Protein AF-A0A2D4SFM0-F1 (afdb_monomer_lite)

Structure (mmCIF, N/CA/C/O backbone):
data_AF-A0A2D4SFM0-F1
#
_entry.id   AF-A0A2D4SFM0-F1
#
loop_
_atom_site.group_PDB
_atom_site.id
_atom_site.type_symbol
_atom_site.label_atom_id
_atom_site.label_alt_id
_atom_site.label_comp_id
_atom_site.label_asym_id
_atom_site.label_entity_id
_atom_site.label_seq_id
_atom_site.pdbx_PDB_ins_code
_atom_site.Cartn_x
_atom_site.Cartn_y
_atom_site.Cartn_z
_atom_site.occupancy
_atom_site.B_iso_or_equiv
_atom_site.auth_seq_id
_atom_site.auth_comp_id
_atom_site.auth_asym_id
_atom_site.auth_atom_id
_atom_site.pdbx_PDB_model_num
ATOM 1 N N . MET A 1 1 ? -22.744 35.796 21.560 1.00 71.38 1 MET A N 1
ATOM 2 C CA . MET A 1 1 ? -22.979 36.166 20.146 1.00 71.38 1 MET A CA 1
ATOM 3 C C . MET A 1 1 ? -21.730 36.705 19.443 1.00 71.38 1 MET A C 1
ATOM 5 O O . MET A 1 1 ? -21.113 35.924 18.740 1.00 71.38 1 MET A O 1
ATOM 9 N N . ILE A 1 2 ? -21.277 37.959 19.621 1.00 85.44 2 ILE A N 1
ATOM 10 C CA . ILE A 1 2 ? -20.144 38.497 18.813 1.00 85.44 2 ILE A CA 1
ATOM 11 C C . ILE A 1 2 ? -18.812 37.757 19.069 1.00 85.44 2 ILE A C 1
ATOM 13 O O . ILE A 1 2 ? -18.098 37.426 18.126 1.00 85.44 2 ILE A O 1
ATOM 17 N N . ALA A 1 3 ? -18.497 37.440 20.329 1.00 84.12 3 ALA A N 1
ATOM 18 C CA . ALA A 1 3 ? -17.263 36.729 20.680 1.00 84.12 3 ALA A CA 1
ATOM 19 C C . ALA A 1 3 ? -17.219 35.286 20.138 1.00 84.12 3 ALA A C 1
ATOM 21 O O . ALA A 1 3 ? -16.170 34.817 19.709 1.00 84.12 3 ALA A O 1
ATOM 22 N N . GLU A 1 4 ? -18.361 34.597 20.098 1.00 87.06 4 GLU A N 1
ATOM 23 C CA . GLU A 1 4 ? -18.454 33.221 19.588 1.00 87.06 4 GLU A CA 1
ATOM 24 C C . GLU A 1 4 ? -18.223 33.172 18.078 1.00 87.06 4 GLU A C 1
ATOM 26 O O . GLU A 1 4 ? -17.501 32.302 17.595 1.00 87.06 4 GLU A O 1
ATOM 31 N N . VAL A 1 5 ? -18.755 34.152 17.339 1.00 92.00 5 VAL A N 1
ATOM 32 C CA . VAL A 1 5 ? -18.530 34.270 15.892 1.00 92.00 5 VAL A CA 1
ATOM 33 C C . VAL A 1 5 ? -17.049 34.525 15.594 1.00 92.00 5 VAL A C 1
ATOM 35 O O . VAL A 1 5 ? -16.490 33.892 14.701 1.00 92.00 5 VAL A O 1
ATOM 38 N N . ALA A 1 6 ? -16.382 35.385 16.370 1.00 91.38 6 ALA A N 1
ATOM 39 C CA . ALA A 1 6 ? -14.958 35.672 16.186 1.00 91.38 6 ALA A CA 1
ATOM 40 C C . ALA A 1 6 ? -14.070 34.437 16.424 1.00 91.38 6 ALA A C 1
ATOM 42 O O . ALA A 1 6 ? -13.171 34.158 15.629 1.00 91.38 6 ALA A O 1
ATOM 43 N N . VAL A 1 7 ? -14.348 33.659 17.476 1.00 93.00 7 VAL A N 1
ATOM 44 C CA . VAL A 1 7 ? -13.621 32.409 17.755 1.00 93.00 7 VAL A CA 1
ATOM 45 C C . VAL A 1 7 ? -13.846 31.393 16.636 1.00 93.00 7 VAL A C 1
ATOM 47 O O . VAL A 1 7 ? -12.890 30.771 16.175 1.00 93.00 7 VAL A O 1
ATOM 50 N N . PHE A 1 8 ? -15.078 31.265 16.139 1.00 93.06 8 PHE A N 1
ATOM 51 C CA . PHE A 1 8 ? -15.390 30.333 15.057 1.00 93.06 8 PHE A CA 1
ATOM 52 C C . PHE A 1 8 ? -14.654 30.691 13.758 1.00 93.06 8 PHE A C 1
ATOM 54 O O . PHE A 1 8 ? -14.052 29.822 13.128 1.00 93.06 8 PHE A O 1
ATOM 61 N N . VAL A 1 9 ? -14.617 31.977 13.394 1.00 93.50 9 VAL A N 1
ATOM 62 C CA . VAL A 1 9 ? -13.882 32.460 12.212 1.00 93.50 9 VAL A CA 1
ATOM 63 C C . VAL A 1 9 ? -12.379 32.195 12.344 1.00 93.50 9 VAL A C 1
ATOM 65 O O . VAL A 1 9 ? -11.755 31.739 11.386 1.00 93.50 9 VAL A O 1
ATOM 68 N N . MET A 1 10 ? -11.800 32.403 13.530 1.00 92.88 10 MET A N 1
ATOM 69 C CA . MET A 1 10 ? -10.381 32.125 13.782 1.00 92.88 10 MET A CA 1
ATOM 70 C C . MET A 1 10 ? -10.058 30.628 13.696 1.00 92.88 10 MET A C 1
ATOM 72 O O . MET A 1 10 ? -9.056 30.255 13.087 1.00 92.88 10 MET A O 1
ATOM 76 N N . LEU A 1 11 ? -10.914 29.760 14.245 1.00 93.94 11 LEU A N 1
ATOM 77 C CA . LEU A 1 11 ? -10.733 28.306 14.172 1.00 93.94 11 LEU A CA 1
ATOM 78 C C . LEU A 1 11 ? -10.850 27.787 12.735 1.00 93.94 11 LEU A C 1
ATOM 80 O O . LEU A 1 11 ? -10.008 27.000 12.299 1.00 93.94 11 LEU A O 1
ATOM 84 N N . VAL A 1 12 ? -11.843 28.263 11.979 1.00 93.94 12 VAL A N 1
ATOM 85 C CA . VAL A 1 12 ? -12.009 27.911 10.561 1.00 93.94 12 VAL A CA 1
ATOM 86 C C . VAL A 1 12 ? -10.818 28.413 9.742 1.00 93.94 12 VAL A C 1
ATOM 88 O O . VAL A 1 12 ? -10.238 27.647 8.973 1.00 93.94 12 VAL A O 1
ATOM 91 N N . GLY A 1 13 ? -10.388 29.660 9.950 1.00 93.00 13 GLY A N 1
ATOM 92 C CA . GLY A 1 13 ? -9.211 30.225 9.286 1.00 93.00 13 GLY A CA 1
ATOM 93 C C . GLY A 1 13 ? -7.932 29.438 9.585 1.00 93.00 13 GLY A C 1
ATOM 94 O O . GLY A 1 13 ? -7.172 29.117 8.668 1.00 93.00 13 GLY A O 1
ATOM 95 N N . MET A 1 14 ? -7.722 29.046 10.845 1.00 91.94 14 MET A N 1
ATOM 96 C CA . MET A 1 14 ? -6.568 28.242 11.250 1.00 91.94 14 MET A CA 1
ATOM 97 C C . MET A 1 14 ? -6.612 26.832 10.646 1.00 91.94 14 MET A C 1
ATOM 99 O O . MET A 1 14 ? -5.594 26.348 10.150 1.00 91.94 14 MET A O 1
ATOM 103 N N . ALA A 1 15 ? -7.782 26.189 10.609 1.00 87.44 15 ALA A N 1
ATOM 104 C CA . ALA A 1 15 ? -7.955 24.884 9.972 1.00 87.44 15 ALA A CA 1
ATOM 105 C C . ALA A 1 15 ? -7.660 24.935 8.461 1.00 87.44 15 ALA A C 1
ATOM 107 O O . ALA A 1 15 ? -6.952 24.067 7.939 1.00 87.44 15 ALA A O 1
ATOM 108 N N . LEU A 1 16 ? -8.136 25.974 7.766 1.00 89.56 16 LEU A N 1
ATOM 109 C CA . LEU A 1 16 ? -7.855 26.191 6.343 1.00 89.56 16 LEU A CA 1
ATOM 110 C C . LEU A 1 16 ? -6.362 26.440 6.091 1.00 89.56 16 LEU A C 1
ATOM 112 O O . LEU A 1 16 ? -5.782 25.826 5.193 1.00 89.56 16 LEU A O 1
ATOM 116 N N . TYR A 1 17 ? -5.714 27.264 6.920 1.00 88.06 17 TYR A N 1
ATOM 117 C CA . TYR A 1 17 ? -4.277 27.533 6.826 1.00 88.06 17 TYR A CA 1
ATOM 118 C C . TYR A 1 17 ? -3.438 26.260 7.013 1.00 88.06 17 TYR A C 1
ATOM 120 O O . TYR A 1 17 ? -2.541 25.971 6.215 1.00 88.06 17 TYR A O 1
ATOM 128 N N . LEU A 1 18 ? -3.762 25.449 8.025 1.00 82.38 18 LEU A N 1
ATOM 129 C CA . LEU A 1 18 ? -3.072 24.184 8.284 1.00 82.38 18 LEU A CA 1
ATOM 130 C C . LEU A 1 18 ? -3.274 23.171 7.146 1.00 82.38 18 LEU A C 1
ATOM 132 O O . LEU A 1 18 ? -2.316 22.495 6.754 1.00 82.38 18 LEU A O 1
ATOM 136 N N . ARG A 1 19 ? -4.482 23.089 6.571 1.00 75.31 19 ARG A N 1
ATOM 137 C CA . ARG A 1 19 ? -4.781 22.222 5.416 1.00 75.31 19 ARG A CA 1
ATOM 138 C C . ARG A 1 19 ? -3.976 22.634 4.179 1.00 75.31 19 ARG A C 1
ATOM 140 O O . ARG A 1 19 ? -3.396 21.778 3.505 1.00 75.31 19 ARG A O 1
ATOM 147 N N . MET A 1 20 ? -3.880 23.934 3.909 1.00 77.12 20 MET A N 1
ATOM 148 C CA . MET A 1 20 ? -3.132 24.460 2.764 1.00 77.12 20 MET A CA 1
ATOM 149 C C . MET A 1 20 ? -1.617 24.258 2.927 1.00 77.12 20 MET A C 1
ATOM 151 O O . MET A 1 20 ? -0.937 23.835 1.997 1.00 77.12 20 MET A O 1
ATOM 155 N N . ASN A 1 21 ? -1.080 24.444 4.133 1.00 74.94 21 ASN A N 1
ATOM 156 C CA . ASN A 1 21 ? 0.351 24.255 4.384 1.00 74.94 21 ASN A CA 1
ATOM 157 C C . ASN A 1 21 ? 0.770 22.769 4.329 1.00 74.94 21 ASN A C 1
ATOM 159 O O . ASN A 1 21 ? 1.849 22.438 3.836 1.00 74.94 21 ASN A O 1
ATOM 163 N N . ARG A 1 22 ? -0.099 21.843 4.768 1.00 68.44 22 ARG A N 1
ATOM 164 C CA . ARG A 1 22 ? 0.131 20.394 4.607 1.00 68.44 22 ARG A CA 1
ATOM 165 C C . ARG A 1 22 ? 0.210 19.985 3.137 1.00 68.44 22 ARG A C 1
ATOM 167 O O . ARG A 1 22 ? 1.151 19.294 2.760 1.00 68.44 22 ARG A O 1
ATOM 174 N N . THR A 1 23 ? -0.734 20.431 2.310 1.00 65.25 23 THR A N 1
ATOM 175 C CA . THR A 1 23 ? -0.761 20.076 0.878 1.00 65.25 23 THR A CA 1
ATOM 176 C C . THR A 1 23 ? 0.440 20.641 0.117 1.00 65.25 23 THR A C 1
ATOM 178 O O . THR A 1 23 ? 1.044 19.927 -0.684 1.00 65.25 23 THR A O 1
ATOM 181 N N . LEU A 1 24 ? 0.858 21.875 0.424 1.00 66.44 24 LEU A N 1
ATOM 182 C CA . LEU A 1 24 ? 2.057 22.483 -0.162 1.00 66.44 24 LEU A CA 1
ATOM 183 C C . LEU A 1 24 ? 3.341 21.732 0.217 1.00 66.44 24 LEU A C 1
ATOM 185 O O . LEU A 1 24 ? 4.173 21.486 -0.653 1.00 66.44 24 LEU A O 1
ATOM 189 N N . LYS A 1 25 ? 3.496 21.312 1.480 1.00 65.00 25 LYS A N 1
ATOM 190 C CA . LYS A 1 25 ? 4.667 20.528 1.917 1.00 65.00 25 LYS A CA 1
ATOM 191 C C . LYS A 1 25 ? 4.721 19.138 1.286 1.00 65.00 25 LYS A C 1
ATOM 193 O O . LYS A 1 25 ? 5.800 18.708 0.891 1.00 65.00 25 LYS A O 1
ATOM 198 N N . ILE A 1 26 ? 3.580 18.457 1.165 1.00 62.09 26 ILE A N 1
ATOM 199 C CA . ILE A 1 26 ? 3.490 17.138 0.516 1.00 62.09 26 ILE A CA 1
ATOM 200 C C . ILE A 1 26 ? 3.961 17.241 -0.944 1.00 62.09 26 ILE A C 1
ATOM 202 O O . ILE A 1 26 ? 4.839 16.485 -1.359 1.00 62.09 26 ILE A O 1
ATOM 206 N N . ARG A 1 27 ? 3.485 18.257 -1.679 1.00 60.62 27 ARG A N 1
ATOM 207 C CA . ARG A 1 27 ? 3.904 18.507 -3.068 1.00 60.62 27 ARG A CA 1
ATOM 208 C C . ARG A 1 27 ? 5.362 18.949 -3.198 1.00 60.62 27 ARG A C 1
ATOM 210 O O . ARG A 1 27 ? 6.052 18.469 -4.091 1.00 60.62 27 ARG A O 1
ATOM 217 N N . ALA A 1 28 ? 5.853 19.819 -2.312 1.00 66.94 28 ALA A N 1
ATOM 218 C CA . ALA A 1 28 ? 7.239 20.302 -2.345 1.00 66.94 28 ALA A CA 1
ATOM 219 C C . ALA A 1 28 ? 8.270 19.183 -2.116 1.00 66.94 28 ALA A C 1
ATOM 221 O O . ALA A 1 28 ? 9.377 19.243 -2.641 1.00 66.94 28 ALA A O 1
ATOM 222 N N . LEU A 1 29 ? 7.896 18.149 -1.360 1.00 68.19 29 LEU A N 1
ATOM 223 C CA . LEU A 1 29 ? 8.718 16.960 -1.131 1.00 68.19 29 LEU A CA 1
ATOM 224 C C . LEU A 1 29 ? 8.573 15.900 -2.241 1.00 68.19 29 LEU A C 1
ATOM 226 O O . LEU A 1 29 ? 9.193 14.842 -2.156 1.00 68.19 29 LEU A O 1
ATOM 230 N N . GLY A 1 30 ? 7.755 16.157 -3.268 1.00 66.88 30 GLY A N 1
ATOM 231 C CA . GLY A 1 30 ? 7.502 15.212 -4.358 1.00 66.88 30 GLY A CA 1
ATOM 232 C C . GLY A 1 30 ? 6.663 13.997 -3.951 1.00 66.88 30 GLY A C 1
ATOM 233 O O . GLY A 1 30 ? 6.615 13.015 -4.694 1.00 66.88 30 GLY A O 1
ATOM 234 N N . PHE A 1 31 ? 6.000 14.037 -2.790 1.00 55.97 31 PHE A N 1
ATOM 235 C CA . PHE A 1 31 ? 5.042 13.003 -2.415 1.00 55.97 31 PHE A CA 1
ATOM 236 C C . PHE A 1 31 ? 3.738 13.239 -3.179 1.00 55.97 31 PHE A C 1
ATOM 238 O O . PHE A 1 31 ? 3.124 14.299 -3.074 1.00 55.97 31 PHE A O 1
ATOM 245 N N . LYS A 1 32 ? 3.321 12.235 -3.952 1.00 69.88 32 LYS A N 1
ATOM 246 C CA . LYS A 1 32 ? 1.984 12.191 -4.553 1.00 69.88 32 LYS A CA 1
ATOM 247 C C . LYS A 1 32 ? 0.940 12.056 -3.446 1.00 69.88 32 LYS A C 1
ATOM 249 O O . LYS A 1 32 ? 1.201 11.363 -2.456 1.00 69.88 32 LYS A O 1
ATOM 254 N N . SER A 1 33 ? -0.216 12.698 -3.603 1.00 74.25 33 SER A N 1
ATOM 255 C CA . SER A 1 33 ? -1.344 12.474 -2.690 1.00 74.25 33 SER A CA 1
ATOM 256 C C . SER A 1 33 ? -1.820 11.016 -2.771 1.00 74.25 33 SER A C 1
ATOM 258 O O . SER A 1 33 ? -1.571 10.328 -3.763 1.00 74.25 33 SER A O 1
ATOM 260 N N . ASP A 1 34 ? -2.504 10.524 -1.736 1.00 67.19 34 ASP A N 1
ATOM 261 C CA . ASP A 1 34 ? -3.053 9.161 -1.752 1.00 67.19 34 ASP A CA 1
ATOM 262 C C . ASP A 1 34 ? -4.060 8.971 -2.901 1.00 67.19 34 ASP A C 1
ATOM 264 O O . ASP A 1 34 ? -4.070 7.921 -3.539 1.00 67.19 34 ASP A O 1
ATOM 268 N N . GLU A 1 35 ? -4.821 10.018 -3.241 1.00 73.56 35 GLU A N 1
ATOM 269 C CA . GLU A 1 35 ? -5.708 10.053 -4.414 1.00 73.56 35 GLU A CA 1
ATOM 270 C C . GLU A 1 35 ? -4.931 9.958 -5.734 1.00 73.56 35 GLU A C 1
ATOM 272 O O . GLU A 1 35 ? -5.288 9.163 -6.599 1.00 73.56 35 GLU A O 1
ATOM 277 N N . GLU A 1 36 ? -3.837 10.712 -5.889 1.00 73.25 36 GLU A N 1
ATOM 278 C CA . GLU A 1 36 ? -2.982 10.659 -7.085 1.00 73.25 36 GLU A CA 1
ATOM 279 C C . GLU A 1 36 ? -2.314 9.279 -7.231 1.00 73.25 36 GLU A C 1
ATOM 281 O O . GLU A 1 36 ? -2.177 8.765 -8.342 1.00 73.25 36 GLU A O 1
ATOM 286 N N . ARG A 1 37 ? -1.921 8.646 -6.115 1.00 68.19 37 ARG A N 1
ATOM 287 C CA . ARG A 1 37 ? -1.398 7.268 -6.111 1.00 68.19 37 ARG A CA 1
ATOM 288 C C . ARG A 1 37 ? -2.473 6.253 -6.486 1.00 68.19 37 ARG A C 1
ATOM 290 O O . ARG A 1 37 ? -2.164 5.319 -7.221 1.00 68.19 37 ARG A O 1
ATOM 297 N N . ALA A 1 38 ? -3.697 6.420 -5.987 1.00 70.69 38 ALA A N 1
ATOM 298 C CA . ALA A 1 38 ? -4.828 5.562 -6.327 1.00 70.69 38 ALA A CA 1
ATOM 299 C C . ALA A 1 38 ? -5.204 5.689 -7.810 1.00 70.69 38 ALA A C 1
ATOM 301 O O . ALA A 1 38 ? -5.414 4.673 -8.463 1.00 70.69 38 ALA A O 1
ATOM 302 N N . GLN A 1 39 ? -5.200 6.906 -8.362 1.00 77.25 39 GLN A N 1
ATOM 303 C CA . GLN A 1 39 ? -5.430 7.147 -9.790 1.00 77.25 39 GLN A CA 1
ATOM 304 C C . GLN A 1 39 ? -4.325 6.550 -10.665 1.00 77.25 39 GLN A C 1
ATOM 306 O O . GLN A 1 39 ? -4.629 5.89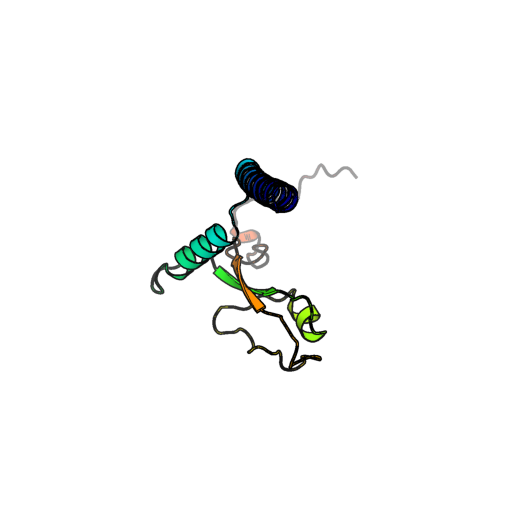9 -11.654 1.00 77.25 39 GLN A O 1
ATOM 311 N N . GLU A 1 40 ? -3.049 6.701 -10.293 1.00 71.69 40 GLU A N 1
ATOM 312 C CA . GLU A 1 40 ? -1.943 6.060 -11.024 1.00 71.69 40 GLU A CA 1
ATOM 313 C C . GLU A 1 40 ? -2.041 4.527 -10.968 1.00 71.69 40 GLU A C 1
ATOM 315 O O . GLU A 1 40 ? -1.748 3.843 -11.947 1.00 71.69 40 GLU A O 1
ATOM 320 N N . LEU A 1 41 ? -2.450 3.972 -9.824 1.00 65.31 41 LEU A N 1
ATOM 321 C CA . LEU A 1 41 ? -2.729 2.544 -9.686 1.00 65.31 41 LEU A CA 1
ATOM 322 C C . LEU A 1 41 ? -3.869 2.110 -10.608 1.00 65.31 41 LEU A C 1
ATOM 324 O O . LEU A 1 41 ? -3.720 1.102 -11.296 1.00 65.31 41 LEU A O 1
ATOM 328 N N . ASP A 1 42 ? -4.968 2.861 -10.641 1.00 68.69 42 ASP A N 1
ATOM 329 C CA . ASP A 1 42 ? -6.129 2.564 -11.480 1.00 68.69 42 ASP A CA 1
ATOM 330 C C . ASP A 1 42 ? -5.780 2.663 -12.971 1.00 68.69 42 ASP A C 1
ATOM 332 O O . ASP A 1 42 ? -6.080 1.755 -13.737 1.00 68.69 42 ASP A O 1
ATOM 336 N N . GLU A 1 43 ? -5.007 3.674 -13.372 1.00 65.94 43 GLU A N 1
ATOM 337 C CA . GLU A 1 43 ? -4.509 3.836 -14.741 1.00 65.94 43 GLU A CA 1
ATOM 338 C C . GLU A 1 43 ? -3.584 2.679 -15.166 1.00 65.94 43 GLU A C 1
ATOM 340 O O . GLU A 1 43 ? -3.679 2.171 -16.287 1.00 65.94 43 GLU A O 1
ATOM 345 N N . VAL A 1 44 ? -2.710 2.204 -14.269 1.00 62.16 44 VAL A N 1
ATOM 346 C CA . VAL A 1 44 ? -1.852 1.034 -14.534 1.00 62.16 44 VAL A CA 1
ATOM 347 C C . VAL A 1 44 ? -2.663 -0.261 -14.609 1.00 62.16 44 VAL A C 1
ATOM 349 O O . VAL A 1 44 ? -2.335 -1.131 -15.416 1.00 62.16 44 VAL A O 1
ATOM 352 N N . VAL A 1 45 ? -3.717 -0.388 -13.802 1.00 58.59 45 VAL A N 1
ATOM 353 C CA . VAL A 1 45 ? -4.632 -1.541 -13.804 1.00 58.59 45 VAL A CA 1
ATOM 354 C C . VAL A 1 45 ? -5.515 -1.548 -15.054 1.00 58.59 45 VAL A C 1
ATOM 356 O O . VAL A 1 45 ? -5.732 -2.603 -15.647 1.00 58.59 45 VAL A O 1
ATOM 359 N N . GLN A 1 46 ? -6.011 -0.386 -15.475 1.00 62.00 46 GLN A N 1
ATOM 360 C CA . GLN A 1 46 ? -6.885 -0.228 -16.636 1.00 62.00 46 GLN A CA 1
ATOM 361 C C . GLN A 1 46 ? -6.128 -0.414 -17.962 1.00 62.00 46 GLN A C 1
ATOM 363 O O . GLN A 1 46 ? -6.746 -0.569 -19.023 1.00 62.00 46 GLN A O 1
ATOM 368 N N . TRP A 1 47 ? -4.790 -0.456 -17.924 1.00 49.22 47 TRP A N 1
ATOM 369 C CA . TRP A 1 47 ? -3.956 -0.793 -19.071 1.00 49.22 47 TRP A CA 1
ATOM 370 C C . TRP A 1 47 ? -4.200 -2.250 -19.507 1.00 49.22 47 TRP A C 1
ATOM 372 O O . TRP A 1 47 ? -3.637 -3.200 -18.971 1.00 49.22 47 TRP A O 1
ATOM 382 N N . ARG A 1 48 ? -5.116 -2.373 -20.476 1.00 43.12 48 ARG A N 1
ATOM 383 C CA . ARG A 1 48 ? -5.651 -3.559 -21.162 1.00 43.12 48 ARG A CA 1
ATOM 384 C C . ARG A 1 48 ? -4.926 -4.887 -20.905 1.00 43.12 48 ARG A C 1
ATOM 386 O O . ARG A 1 48 ? -3.774 -5.086 -21.287 1.00 43.12 48 ARG A O 1
ATOM 393 N N . SER A 1 49 ? -5.738 -5.846 -20.469 1.00 51.31 49 SER A N 1
ATOM 394 C CA . SER A 1 49 ? -5.584 -7.307 -20.390 1.00 51.31 49 SER A CA 1
ATOM 395 C C . SER A 1 49 ? -5.147 -8.039 -21.682 1.00 51.31 49 SER A C 1
ATOM 397 O O . SER A 1 49 ? -5.368 -9.237 -21.816 1.00 51.31 49 SER A O 1
ATOM 399 N N . GLY A 1 50 ? -4.515 -7.355 -22.641 1.00 48.97 50 GLY A N 1
ATOM 400 C CA . GLY A 1 50 ? -4.028 -7.932 -23.901 1.00 48.97 50 GLY A CA 1
ATOM 401 C C . GLY A 1 50 ? -2.578 -7.593 -24.255 1.00 48.97 50 GLY A C 1
ATOM 402 O O . GLY A 1 50 ? -2.075 -8.069 -25.268 1.00 48.97 50 GLY A O 1
ATOM 403 N N . SER A 1 51 ? -1.881 -6.791 -23.451 1.00 51.78 51 SER A N 1
ATOM 404 C CA . SER A 1 51 ? -0.493 -6.404 -23.715 1.00 51.78 51 SER A CA 1
ATOM 405 C C . SER A 1 51 ? 0.331 -6.536 -22.446 1.00 51.78 51 SER A C 1
ATOM 407 O O . SER A 1 51 ? -0.041 -5.987 -21.416 1.00 51.78 51 SER A O 1
ATOM 409 N N . ALA A 1 52 ? 1.446 -7.267 -22.529 1.00 51.62 52 ALA A N 1
ATOM 410 C CA . ALA A 1 52 ? 2.372 -7.556 -21.436 1.00 51.62 52 ALA A CA 1
ATOM 411 C C . ALA A 1 52 ? 2.806 -6.284 -20.678 1.00 51.62 52 ALA A C 1
ATOM 413 O O . ALA A 1 52 ? 3.823 -5.660 -20.998 1.00 51.62 52 ALA A O 1
ATOM 414 N N . CYS A 1 53 ? 2.037 -5.893 -19.662 1.00 45.22 53 CYS A N 1
ATOM 415 C CA . CYS A 1 53 ? 2.252 -4.650 -18.936 1.00 45.22 53 CYS A CA 1
ATOM 416 C C . CYS A 1 53 ? 3.539 -4.740 -18.085 1.00 45.22 53 CYS A C 1
ATOM 418 O O . CYS A 1 53 ? 3.787 -5.777 -17.459 1.00 45.22 53 CYS A O 1
ATOM 420 N N . PRO A 1 54 ? 4.409 -3.705 -18.050 1.00 53.50 54 PRO A N 1
ATOM 421 C CA . PRO A 1 54 ? 5.687 -3.730 -17.336 1.00 53.50 54 PRO A CA 1
ATOM 422 C C . PRO A 1 54 ? 5.681 -3.871 -15.829 1.00 53.50 54 PRO A C 1
ATOM 424 O O . PRO A 1 54 ? 6.737 -4.072 -15.233 1.00 53.50 54 PRO A O 1
ATOM 427 N N . ARG A 1 55 ? 4.511 -3.759 -15.215 1.00 54.72 55 ARG A N 1
ATOM 428 C CA . ARG A 1 55 ? 4.346 -3.648 -13.775 1.00 54.72 55 ARG A CA 1
ATOM 429 C C . ARG A 1 55 ? 3.398 -4.749 -13.328 1.00 54.72 55 ARG A C 1
ATOM 431 O O . ARG A 1 55 ? 2.267 -4.803 -13.795 1.00 54.72 55 ARG A O 1
ATOM 438 N N . HIS A 1 56 ? 3.881 -5.627 -12.455 1.00 61.47 56 HIS A N 1
ATOM 439 C CA . HIS A 1 56 ? 3.040 -6.631 -11.817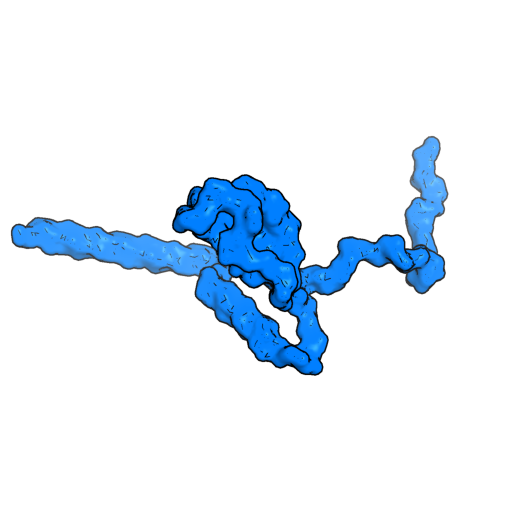 1.00 61.47 56 HIS A CA 1
ATOM 440 C C . HIS A 1 56 ? 2.318 -5.908 -10.678 1.00 61.47 56 HIS A C 1
ATOM 442 O O . HIS A 1 56 ? 2.953 -5.472 -9.713 1.00 61.47 56 HIS A O 1
ATOM 448 N N . ALA A 1 57 ? 1.016 -5.674 -10.838 1.00 65.69 57 ALA A N 1
ATOM 449 C CA . ALA A 1 57 ? 0.190 -5.239 -9.723 1.00 65.69 57 ALA A CA 1
ATOM 450 C C . ALA A 1 57 ? 0.085 -6.425 -8.762 1.00 65.69 57 ALA A C 1
ATOM 452 O O . ALA A 1 57 ? -0.332 -7.502 -9.168 1.00 65.69 57 ALA A O 1
ATOM 453 N N . ILE A 1 58 ? 0.506 -6.230 -7.520 1.00 73.81 58 ILE A N 1
ATOM 454 C CA . ILE A 1 58 ? 0.405 -7.213 -6.440 1.00 73.81 58 ILE A CA 1
ATOM 455 C C . ILE A 1 58 ? -0.491 -6.635 -5.351 1.00 73.81 58 ILE A C 1
ATOM 457 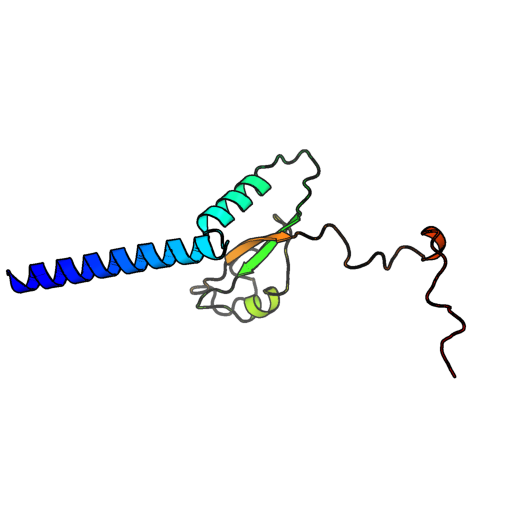O O . ILE A 1 58 ? -0.533 -5.422 -5.151 1.00 73.81 58 ILE A O 1
ATOM 461 N N . LEU A 1 59 ? -1.201 -7.483 -4.627 1.00 76.25 59 LEU A N 1
ATOM 462 C CA . LEU A 1 59 ? -1.962 -7.098 -3.450 1.00 76.25 59 LEU A CA 1
ATOM 463 C C . LEU A 1 59 ? -1.100 -7.327 -2.212 1.00 76.25 59 LEU A C 1
ATOM 465 O O . LEU A 1 59 ? -0.592 -8.426 -1.981 1.00 76.25 59 LEU A O 1
ATOM 469 N N . ALA A 1 60 ? -0.920 -6.271 -1.428 1.00 77.56 60 ALA A N 1
ATOM 470 C CA . ALA A 1 60 ? -0.323 -6.335 -0.105 1.00 77.56 60 ALA A CA 1
ATOM 471 C C . ALA A 1 60 ? -1.428 -6.135 0.930 1.00 77.56 60 ALA A C 1
ATOM 473 O O . ALA A 1 60 ? -2.278 -5.256 0.778 1.00 77.56 60 ALA A O 1
ATOM 474 N N . LEU A 1 61 ? -1.426 -6.950 1.981 1.00 81.50 61 LEU A N 1
ATOM 475 C CA . LEU A 1 61 ? -2.347 -6.747 3.088 1.00 81.50 61 LEU A CA 1
ATOM 476 C C . LEU A 1 61 ? -1.887 -5.532 3.899 1.00 81.50 61 LEU A C 1
ATOM 478 O O . LEU A 1 61 ? -0.730 -5.465 4.307 1.00 81.50 61 LEU A O 1
ATOM 482 N N . MET A 1 6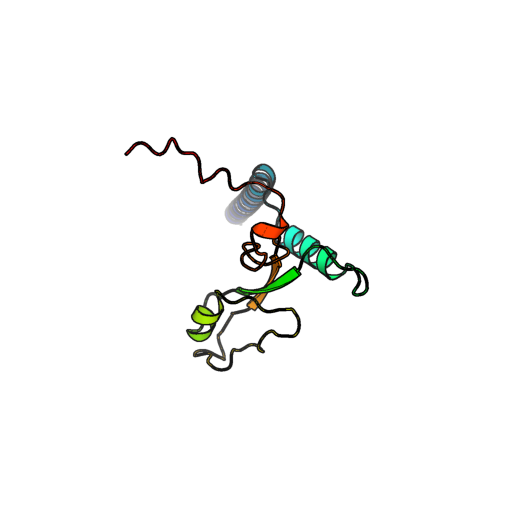2 ? -2.791 -4.594 4.146 1.00 81.12 62 MET A N 1
ATOM 483 C CA . MET A 1 62 ? -2.571 -3.442 5.008 1.00 81.12 62 MET A CA 1
ATOM 484 C C . MET A 1 62 ? -3.323 -3.669 6.323 1.00 81.12 62 MET A C 1
ATOM 486 O O . MET A 1 62 ? -4.529 -3.933 6.304 1.00 81.12 62 MET A O 1
ATOM 490 N N . PRO A 1 63 ? -2.633 -3.619 7.475 1.00 77.38 63 PRO A N 1
ATOM 491 C CA . PRO A 1 63 ? -3.276 -3.806 8.761 1.00 77.38 63 PRO A CA 1
ATOM 492 C C . PRO A 1 63 ? -4.010 -2.514 9.131 1.00 77.38 63 PRO A C 1
ATOM 494 O O . PRO A 1 63 ? -3.406 -1.441 9.139 1.00 77.38 63 PRO A O 1
ATOM 497 N N . GLY A 1 64 ? -5.300 -2.615 9.440 1.00 74.69 64 GLY A N 1
ATOM 498 C CA . GLY A 1 64 ? -6.049 -1.508 10.033 1.00 74.69 64 GLY A CA 1
ATOM 499 C C . GLY A 1 64 ? -5.723 -1.322 11.518 1.00 74.69 64 GLY A C 1
ATOM 500 O O . GLY A 1 64 ? -4.880 -2.027 12.078 1.00 74.69 64 GLY A O 1
ATOM 501 N N . GLU A 1 65 ? -6.414 -0.392 12.182 1.00 74.50 65 GLU A N 1
ATOM 502 C CA . GLU A 1 65 ? -6.237 -0.131 13.624 1.00 74.50 65 GLU A CA 1
ATOM 503 C C . GLU A 1 65 ? -6.476 -1.385 14.480 1.00 74.50 65 GLU A C 1
ATOM 505 O O . GLU A 1 65 ? -5.812 -1.589 15.497 1.00 74.50 65 GLU A O 1
ATOM 510 N N . GLN A 1 66 ? -7.382 -2.257 14.029 1.00 72.19 66 GLN A N 1
ATOM 511 C CA . GLN A 1 66 ? -7.648 -3.558 14.626 1.00 72.19 66 GLN A CA 1
ATOM 512 C C . GLN A 1 66 ? -7.231 -4.656 13.648 1.00 72.19 66 GLN A C 1
ATOM 514 O O . GLN A 1 66 ? -7.991 -5.078 12.773 1.00 72.19 66 GLN A O 1
ATOM 519 N N . PHE A 1 67 ? -5.986 -5.110 13.780 1.00 71.88 67 PHE A N 1
ATOM 520 C CA . PHE A 1 67 ? -5.424 -6.155 12.933 1.00 71.88 67 PHE A CA 1
ATOM 521 C C . PHE A 1 67 ? -5.329 -7.485 13.679 1.00 71.88 67 PHE A C 1
ATOM 523 O O . PHE A 1 67 ? -4.957 -7.562 14.850 1.00 71.88 67 PHE A O 1
ATOM 530 N N . CYS A 1 68 ? -5.658 -8.571 12.983 1.00 78.88 68 CYS A N 1
ATOM 531 C CA . CYS A 1 68 ? -5.589 -9.907 13.557 1.00 78.88 68 CYS A CA 1
ATOM 532 C C . CYS A 1 68 ? -4.176 -10.504 13.475 1.00 78.88 68 CYS A C 1
ATOM 534 O O . CYS A 1 68 ? -3.360 -10.146 12.621 1.00 78.88 68 CYS A O 1
ATOM 536 N N . GLY A 1 69 ? -3.893 -11.501 14.319 1.00 77.19 69 GLY A N 1
ATOM 537 C CA . GLY A 1 69 ? -2.610 -12.215 14.276 1.00 77.19 69 GLY A CA 1
ATOM 538 C C . GLY A 1 69 ? -2.348 -12.917 12.934 1.00 77.19 69 GLY A C 1
ATOM 539 O O . GLY A 1 69 ? -1.196 -13.076 12.531 1.00 77.19 69 GLY A O 1
ATOM 540 N N . ALA A 1 70 ? -3.406 -13.302 12.211 1.00 79.38 70 ALA A N 1
ATOM 541 C CA . ALA A 1 70 ? -3.297 -13.839 10.856 1.00 79.38 70 ALA A CA 1
ATOM 542 C C . ALA A 1 70 ? -2.863 -12.774 9.842 1.00 79.38 70 ALA A C 1
ATOM 544 O O . ALA A 1 70 ? -1.998 -13.056 9.015 1.00 79.38 70 ALA A O 1
ATOM 545 N N . ALA A 1 71 ? -3.386 -11.549 9.957 1.00 79.62 71 ALA A N 1
ATOM 546 C CA . ALA A 1 71 ? -2.969 -10.433 9.119 1.00 79.62 71 ALA A CA 1
ATOM 547 C C . ALA A 1 71 ? -1.481 -10.140 9.312 1.00 79.62 71 ALA A C 1
ATOM 549 O O . ALA A 1 71 ? -0.758 -10.034 8.331 1.00 79.62 71 ALA A O 1
ATOM 550 N N . C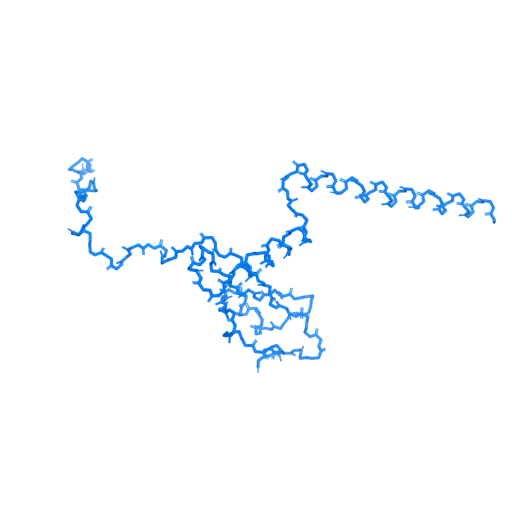YS A 1 72 ? -0.992 -10.154 10.557 1.00 80.31 72 CYS A N 1
ATOM 551 C CA . CYS A 1 72 ? 0.428 -9.949 10.858 1.00 80.31 72 CYS A CA 1
ATOM 552 C C . CYS A 1 72 ? 1.352 -10.928 10.105 1.00 80.31 72 CYS A C 1
ATOM 554 O O . CYS A 1 72 ? 2.402 -10.540 9.594 1.00 80.31 72 CYS A O 1
ATOM 556 N N . LYS A 1 73 ? 0.935 -12.193 9.962 1.00 80.88 73 LYS A N 1
ATOM 557 C CA . LYS A 1 73 ? 1.683 -13.204 9.195 1.00 80.88 73 LYS A CA 1
ATOM 558 C C . LYS A 1 73 ? 1.589 -13.000 7.681 1.00 80.88 73 LYS A C 1
ATOM 560 O O . LYS A 1 73 ? 2.517 -13.369 6.968 1.00 80.88 73 LYS A O 1
ATOM 565 N N . ALA A 1 74 ? 0.482 -12.438 7.204 1.00 79.88 74 ALA A N 1
ATOM 566 C CA . ALA A 1 74 ? 0.229 -12.176 5.792 1.00 79.88 74 ALA A CA 1
ATOM 567 C C . ALA A 1 74 ? 0.795 -10.825 5.304 1.00 79.88 74 ALA A C 1
ATOM 569 O O . ALA A 1 74 ? 0.911 -10.635 4.101 1.00 79.88 74 ALA A O 1
ATOM 570 N N . LEU A 1 75 ? 1.216 -9.918 6.199 1.00 78.94 75 LEU A N 1
ATOM 571 C CA . LEU A 1 75 ? 1.804 -8.610 5.848 1.00 78.94 75 LEU A CA 1
ATOM 572 C C . LEU A 1 75 ? 3.014 -8.702 4.912 1.00 78.94 75 LEU A C 1
ATOM 574 O O . LEU A 1 75 ? 3.256 -7.812 4.101 1.00 78.94 75 LEU A O 1
ATOM 578 N N . THR A 1 76 ? 3.815 -9.756 5.052 1.00 76.44 76 THR A N 1
ATOM 579 C CA . THR A 1 76 ? 5.016 -9.969 4.233 1.00 76.44 76 THR A CA 1
ATOM 580 C C . THR A 1 76 ? 4.719 -10.701 2.929 1.00 76.44 76 THR A C 1
ATOM 582 O O . THR A 1 76 ? 5.601 -10.810 2.074 1.00 76.44 76 THR A O 1
ATOM 585 N N . GLN A 1 77 ? 3.495 -11.203 2.777 1.00 80.81 77 GLN A N 1
ATOM 586 C CA . GLN A 1 77 ? 3.049 -11.923 1.598 1.00 80.81 77 GLN A CA 1
ATOM 587 C C . GLN A 1 77 ? 2.484 -10.946 0.573 1.00 80.81 77 GLN A C 1
ATOM 589 O O . GLN A 1 77 ? 1.997 -9.861 0.891 1.00 80.81 77 GLN A O 1
ATOM 594 N N . ARG A 1 78 ? 2.609 -11.335 -0.690 1.00 81.56 78 ARG A N 1
ATOM 595 C CA . ARG A 1 78 ? 2.143 -10.572 -1.840 1.00 81.56 78 ARG A CA 1
ATOM 596 C C . ARG A 1 78 ? 1.301 -11.520 -2.663 1.00 81.56 78 ARG A C 1
ATOM 598 O O . ARG A 1 78 ? 1.776 -12.608 -2.978 1.00 81.56 78 ARG A O 1
ATOM 605 N N . PHE A 1 79 ? 0.085 -11.104 -2.965 1.00 78.25 79 PHE A N 1
ATOM 606 C CA . PHE A 1 79 ? -0.870 -11.907 -3.713 1.00 78.25 79 PHE A CA 1
ATOM 607 C C . PHE A 1 79 ? -0.998 -11.351 -5.124 1.00 78.25 79 PHE A C 1
ATOM 609 O O . PHE A 1 79 ? -0.881 -10.139 -5.331 1.00 78.25 79 PHE A O 1
ATOM 616 N N . GLU A 1 80 ? -1.203 -12.223 -6.101 1.00 75.81 80 GLU A N 1
ATOM 617 C CA . GLU A 1 80 ? -1.616 -11.778 -7.426 1.00 75.81 80 GLU A CA 1
ATOM 618 C C . GLU A 1 80 ? -3.107 -11.409 -7.391 1.00 75.81 80 GLU A C 1
ATOM 620 O O . GLU A 1 80 ? -3.862 -12.042 -6.654 1.00 75.81 80 GLU A O 1
ATOM 625 N N . PRO A 1 81 ? -3.552 -10.387 -8.143 1.00 73.81 81 PRO A N 1
ATOM 626 C CA . PRO A 1 81 ? -4.968 -10.058 -8.241 1.00 73.81 81 PRO A CA 1
ATOM 627 C C . PRO A 1 81 ? -5.769 -11.249 -8.792 1.00 73.81 81 PRO A C 1
ATOM 629 O O . PRO A 1 81 ? -5.540 -11.677 -9.922 1.00 73.81 81 PRO A O 1
ATOM 632 N N . GLY A 1 82 ? -6.718 -11.753 -8.011 1.00 74.50 82 GLY A N 1
ATOM 633 C CA . GLY A 1 82 ? -7.496 -12.970 -8.250 1.00 74.50 82 GLY A CA 1
ATOM 634 C C . GLY A 1 82 ? -7.057 -14.187 -7.421 1.00 74.50 82 GLY A C 1
ATOM 635 O O . GLY A 1 82 ? -7.829 -15.138 -7.319 1.00 74.50 82 GLY A O 1
ATOM 636 N N . GLU A 1 83 ? -5.865 -14.164 -6.817 1.00 78.31 83 GLU A N 1
ATOM 637 C CA . GLU A 1 83 ? -5.354 -15.229 -5.933 1.00 78.31 83 GLU A CA 1
ATOM 638 C C . GLU A 1 83 ? -5.339 -14.818 -4.450 1.00 78.31 83 GLU A C 1
ATOM 640 O O . GLU A 1 83 ? -4.899 -15.583 -3.584 1.00 78.31 83 GLU A O 1
ATOM 645 N N . GLU A 1 84 ? -5.795 -13.607 -4.127 1.00 80.81 84 GLU A N 1
ATOM 646 C CA . GLU A 1 84 ? -5.908 -13.155 -2.748 1.00 80.81 84 GLU A CA 1
ATOM 647 C C . GLU A 1 84 ? -6.940 -13.973 -1.955 1.00 80.81 84 GLU A C 1
ATOM 649 O O . GLU A 1 84 ? -8.010 -14.318 -2.463 1.00 80.81 84 GLU A O 1
ATOM 654 N N . PRO A 1 85 ? -6.655 -14.277 -0.678 1.00 82.06 85 PRO A N 1
ATOM 655 C CA . PRO A 1 85 ? -7.649 -14.880 0.191 1.00 82.06 85 PRO A CA 1
ATOM 656 C C . PRO A 1 85 ? -8.776 -13.882 0.470 1.00 82.06 85 PRO A C 1
ATOM 658 O O . PRO A 1 85 ? -8.533 -12.687 0.646 1.00 82.06 85 PRO A O 1
ATOM 661 N N . GLU A 1 86 ? -10.003 -14.380 0.593 1.00 82.50 86 GLU A N 1
ATOM 662 C CA . GLU A 1 86 ? -11.129 -13.539 0.993 1.00 82.50 86 GLU A CA 1
ATOM 663 C C . GLU A 1 86 ? -10.912 -12.965 2.402 1.00 82.50 86 GLU A C 1
ATOM 665 O O . GLU A 1 86 ? -10.416 -13.636 3.317 1.00 82.50 86 GLU A O 1
ATOM 670 N N . LEU A 1 87 ? -11.275 -11.692 2.567 1.00 78.56 87 LEU A N 1
ATOM 671 C CA . LEU A 1 87 ? -11.344 -11.047 3.871 1.00 78.56 87 LEU A CA 1
ATOM 672 C C . LEU A 1 87 ? -12.744 -11.261 4.465 1.00 78.56 87 LEU A C 1
ATOM 674 O O . LEU A 1 87 ? -13.729 -11.100 3.747 1.00 78.56 87 LEU A O 1
ATOM 678 N N . PRO A 1 88 ? -12.857 -11.559 5.772 1.00 78.94 88 PRO A N 1
ATOM 679 C CA . PRO A 1 88 ? -11.781 -11.698 6.755 1.00 78.94 88 PRO A CA 1
ATOM 680 C C . PRO A 1 88 ? -10.987 -13.005 6.594 1.00 78.94 88 PRO A C 1
ATOM 682 O O . PRO A 1 88 ? -11.548 -14.057 6.309 1.00 78.94 88 PRO A O 1
ATOM 685 N N . LEU A 1 89 ? -9.670 -12.950 6.848 1.00 80.56 89 LEU A N 1
ATOM 686 C CA . LEU A 1 89 ? -8.790 -14.119 6.718 1.00 80.56 89 LEU A CA 1
ATOM 687 C C . LEU A 1 89 ? -9.327 -15.321 7.522 1.00 80.56 89 LEU A C 1
ATOM 689 O O . LEU A 1 89 ? -9.779 -15.137 8.655 1.00 80.56 89 LEU A O 1
ATOM 693 N N . PRO A 1 90 ? -9.150 -16.570 7.049 1.00 75.19 90 PRO A N 1
ATOM 694 C CA . PRO A 1 90 ? -9.706 -17.774 7.686 1.00 75.19 90 PRO A CA 1
ATOM 695 C C . PRO A 1 90 ? -9.178 -18.057 9.108 1.00 75.19 90 PRO A C 1
ATOM 697 O O . PRO A 1 90 ? -9.653 -18.964 9.783 1.00 75.19 90 PRO A O 1
ATOM 700 N N . LYS A 1 91 ? -8.185 -17.294 9.585 1.00 77.50 91 LYS A N 1
ATOM 701 C CA . LYS A 1 91 ? -7.644 -17.340 10.957 1.00 77.50 91 LYS A CA 1
ATOM 702 C C . LYS A 1 91 ? -7.732 -15.984 11.668 1.00 77.50 91 LYS A C 1
ATOM 704 O O . LYS A 1 91 ? -6.920 -15.686 12.546 1.00 77.50 91 LYS A O 1
ATOM 709 N N . CYS A 1 92 ? -8.668 -15.136 11.253 1.00 80.69 92 CYS A N 1
ATOM 710 C CA . CYS A 1 92 ? -8.880 -13.838 11.868 1.00 80.69 92 CYS A CA 1
ATOM 711 C C . CYS A 1 92 ? -9.382 -14.019 13.305 1.00 80.69 92 CYS A C 1
ATOM 713 O O . CYS A 1 92 ? -10.418 -14.629 13.547 1.00 80.69 92 CYS A O 1
ATOM 715 N N . THR A 1 93 ? -8.636 -13.478 14.264 1.00 76.31 93 THR A N 1
ATOM 716 C CA . THR A 1 93 ? -8.998 -13.469 15.687 1.00 76.31 93 THR A CA 1
ATOM 717 C C . THR A 1 93 ? -10.075 -12.438 16.030 1.00 76.31 93 THR A C 1
ATOM 719 O O . THR A 1 93 ? -10.576 -12.455 17.146 1.00 76.31 93 THR A O 1
ATOM 722 N N . ALA A 1 94 ? -10.423 -11.547 15.097 1.00 74.88 94 ALA A N 1
ATOM 723 C CA . ALA A 1 94 ? -11.400 -10.474 15.290 1.00 74.88 94 ALA A CA 1
ATOM 724 C C . ALA A 1 94 ? -12.250 -10.257 14.019 1.00 74.88 94 ALA A C 1
ATOM 726 O O . ALA A 1 94 ? -12.163 -9.207 13.398 1.00 74.88 94 ALA A O 1
ATOM 727 N N . PRO A 1 95 ? -13.041 -11.244 13.564 1.00 70.31 95 PRO A N 1
ATOM 728 C CA . PRO A 1 95 ? -13.726 -11.173 12.269 1.00 70.31 95 PRO A CA 1
ATOM 729 C C . PRO A 1 95 ? -14.790 -10.066 12.170 1.00 70.31 95 PRO A C 1
ATOM 731 O O . PRO A 1 95 ? -15.099 -9.650 11.062 1.00 70.31 95 PRO A O 1
ATOM 734 N N . LEU A 1 96 ? -15.332 -9.591 13.298 1.00 74.50 96 LEU A N 1
ATOM 735 C CA . LEU A 1 96 ? -16.354 -8.535 13.334 1.00 74.50 96 LEU A CA 1
ATOM 736 C C . LEU A 1 96 ? -15.761 -7.118 13.302 1.00 74.50 96 LEU A C 1
ATOM 738 O O . LEU A 1 96 ? -16.392 -6.221 12.756 1.00 74.50 96 LEU A O 1
ATOM 742 N N . ASP A 1 97 ? -14.547 -6.938 13.833 1.00 76.62 97 ASP A N 1
ATOM 743 C CA . ASP A 1 97 ? -13.913 -5.621 13.999 1.00 76.62 97 ASP A CA 1
ATOM 744 C C . ASP A 1 97 ? -12.619 -5.458 13.175 1.00 76.62 97 ASP A C 1
ATOM 746 O O . ASP A 1 97 ? -11.932 -4.440 13.257 1.00 76.62 97 ASP A O 1
ATOM 750 N N . CYS A 1 98 ? -12.247 -6.465 12.379 1.00 75.81 98 CYS A N 1
ATOM 751 C CA . CYS A 1 98 ? -11.022 -6.446 11.586 1.00 75.81 98 CYS A CA 1
ATOM 752 C C . CYS A 1 98 ? -11.123 -5.436 10.439 1.00 75.81 98 CYS A C 1
ATOM 754 O O . CYS A 1 98 ? -11.866 -5.640 9.484 1.00 75.81 98 CYS A O 1
ATOM 756 N N . SER A 1 99 ? -10.282 -4.404 10.490 1.00 80.44 99 SER A N 1
ATOM 757 C CA . SER A 1 99 ? -10.173 -3.347 9.473 1.00 80.44 99 SER A CA 1
ATOM 758 C C . SER A 1 99 ? -9.003 -3.558 8.505 1.00 80.44 99 SER A C 1
ATOM 760 O O . SER A 1 99 ? -8.439 -2.607 7.974 1.00 80.44 99 SER A O 1
ATOM 762 N N . CYS A 1 100 ? -8.577 -4.809 8.306 1.00 82.69 100 CYS A N 1
ATOM 763 C CA . CYS A 1 100 ? -7.527 -5.120 7.336 1.00 82.69 100 CYS A CA 1
ATOM 764 C C . CYS A 1 100 ? -8.068 -5.011 5.910 1.00 82.69 100 CYS A C 1
ATOM 766 O O . CYS A 1 100 ? -9.150 -5.516 5.623 1.00 82.69 100 CYS A O 1
ATOM 768 N N . GLU A 1 101 ? -7.274 -4.431 5.017 1.00 83.31 101 GLU A N 1
ATOM 769 C CA . GLU A 1 101 ? -7.643 -4.219 3.618 1.00 83.31 101 GLU A CA 1
ATOM 770 C C . GLU A 1 101 ? -6.505 -4.666 2.705 1.00 83.31 101 GLU A C 1
ATOM 772 O O . GLU A 1 101 ? -5.328 -4.528 3.042 1.00 83.31 101 GLU A O 1
ATOM 777 N N . PHE A 1 102 ? -6.832 -5.194 1.529 1.00 81.19 102 PHE A N 1
ATOM 778 C CA . PHE A 1 102 ? -5.825 -5.424 0.501 1.00 81.19 102 PHE A CA 1
ATOM 779 C C . PHE A 1 102 ? -5.603 -4.149 -0.302 1.00 81.19 102 PHE A C 1
ATOM 781 O O . PHE A 1 102 ? -6.516 -3.638 -0.948 1.00 81.19 102 PHE A O 1
ATOM 788 N N . GLN A 1 103 ? -4.365 -3.662 -0.307 1.00 80.38 103 GLN A N 1
ATOM 789 C CA . GLN A 1 103 ? -3.965 -2.535 -1.132 1.00 80.38 103 GLN A CA 1
ATOM 790 C C . GLN A 1 103 ? -3.158 -3.025 -2.331 1.00 80.38 103 GLN A C 1
ATOM 792 O O . GLN A 1 103 ? -2.203 -3.795 -2.200 1.00 80.38 103 GLN A O 1
ATOM 797 N N . ARG A 1 104 ? -3.525 -2.545 -3.522 1.00 75.44 104 ARG A N 1
ATOM 798 C CA . ARG A 1 104 ? -2.742 -2.779 -4.737 1.00 75.44 104 ARG A CA 1
ATOM 799 C C . ARG A 1 104 ? -1.443 -1.989 -4.660 1.00 75.44 104 ARG A C 1
ATOM 801 O O . ARG A 1 104 ? -1.439 -0.777 -4.463 1.00 75.44 104 ARG A O 1
ATOM 808 N N . VAL A 1 105 ? -0.334 -2.686 -4.848 1.00 76.56 105 VAL A N 1
ATOM 809 C CA . VAL A 1 105 ? 1.012 -2.132 -4.890 1.00 76.56 105 VAL A CA 1
ATOM 810 C C . VAL A 1 105 ? 1.611 -2.453 -6.252 1.00 76.56 105 VAL A C 1
ATOM 812 O O . VAL A 1 105 ? 1.525 -3.574 -6.749 1.00 76.56 105 VAL A O 1
ATOM 815 N N . LEU A 1 106 ? 2.233 -1.455 -6.877 1.00 72.31 106 LEU A N 1
ATOM 816 C CA . LEU A 1 106 ? 2.976 -1.657 -8.117 1.00 72.31 106 LEU A CA 1
ATOM 817 C C . LEU A 1 106 ? 4.356 -2.222 -7.789 1.00 72.31 106 LEU A C 1
ATOM 819 O O . LEU A 1 106 ? 5.228 -1.495 -7.298 1.00 72.31 106 LEU A O 1
ATOM 823 N N . GLU A 1 107 ? 4.585 -3.497 -8.099 1.00 71.75 107 GLU A N 1
ATOM 824 C CA . GLU A 1 107 ? 5.923 -4.063 -8.001 1.00 71.75 107 GLU A CA 1
ATOM 825 C C . GLU A 1 107 ? 6.760 -3.544 -9.178 1.00 71.75 107 GLU A C 1
ATOM 827 O O . GLU A 1 107 ? 6.532 -3.866 -10.346 1.00 71.75 107 GLU A O 1
ATOM 832 N N . ARG A 1 108 ? 7.762 -2.712 -8.870 1.00 64.69 108 ARG A N 1
ATOM 833 C CA . ARG 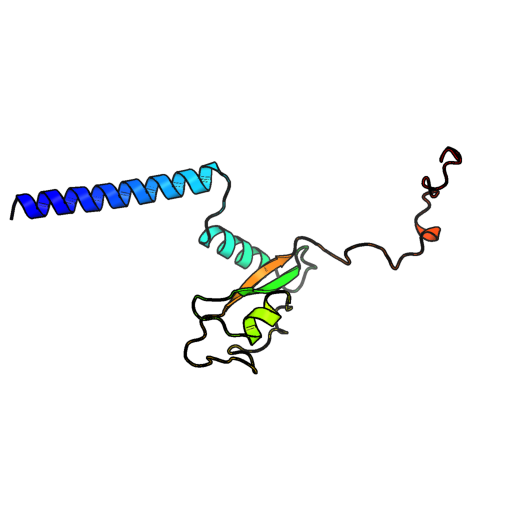A 1 108 ? 8.708 -2.181 -9.872 1.00 64.69 108 ARG A CA 1
ATOM 834 C C . ARG A 1 108 ? 9.694 -3.234 -10.389 1.00 64.69 108 ARG A C 1
ATOM 836 O O . ARG A 1 108 ? 10.461 -2.954 -11.305 1.00 64.69 108 ARG A O 1
ATOM 843 N N . ARG A 1 109 ? 9.732 -4.417 -9.775 1.00 61.16 109 ARG A N 1
ATOM 844 C CA . ARG A 1 109 ? 10.679 -5.487 -10.091 1.00 61.16 109 ARG A CA 1
ATOM 845 C C . ARG A 1 109 ? 9.993 -6.519 -10.984 1.00 61.16 109 ARG A C 1
ATOM 847 O O . ARG A 1 109 ? 9.183 -7.305 -10.512 1.00 61.16 109 ARG A O 1
ATOM 854 N N . ARG A 1 110 ? 10.350 -6.524 -12.270 1.00 52.41 110 ARG A N 1
ATOM 855 C CA . ARG A 1 110 ? 10.087 -7.647 -13.177 1.00 52.41 110 ARG A CA 1
ATOM 856 C C . ARG A 1 110 ? 11.162 -8.711 -12.952 1.00 52.41 110 ARG A C 1
ATOM 858 O O . ARG A 1 110 ? 12.255 -8.591 -13.494 1.00 52.41 110 ARG A O 1
ATOM 865 N N . GLY A 1 111 ? 10.862 -9.729 -12.152 1.00 55.75 111 GLY A N 1
ATOM 866 C CA . GLY A 1 111 ? 11.627 -10.979 -12.152 1.00 55.75 111 GLY A CA 1
ATOM 867 C C . GLY A 1 111 ? 12.390 -11.332 -10.868 1.00 55.75 111 GLY A C 1
ATOM 868 O O . GLY A 1 111 ? 12.436 -10.545 -9.915 1.00 55.75 111 GLY A O 1
ATOM 869 N N . PRO A 1 112 ? 12.961 -12.553 -10.832 1.00 55.31 112 PRO A N 1
ATOM 870 C CA . PRO A 1 112 ? 13.681 -13.090 -9.681 1.00 55.31 112 PRO A CA 1
ATOM 871 C C . PRO A 1 112 ? 14.824 -12.162 -9.261 1.00 55.31 112 PRO A C 1
ATOM 873 O O . PRO A 1 112 ? 15.456 -11.503 -10.088 1.00 55.31 112 PRO A O 1
ATOM 876 N N . ARG A 1 113 ? 15.086 -12.090 -7.946 1.00 59.38 113 ARG A N 1
ATOM 877 C CA . ARG A 1 113 ? 16.025 -11.117 -7.350 1.00 59.38 113 ARG A CA 1
ATOM 878 C C . ARG A 1 113 ? 17.441 -11.209 -7.919 1.00 59.38 113 ARG A C 1
ATOM 880 O O . ARG A 1 113 ? 18.173 -10.231 -7.783 1.00 59.38 113 ARG A O 1
ATOM 887 N N . ARG A 1 114 ? 17.799 -12.324 -8.559 1.00 57.44 114 ARG A N 1
ATOM 888 C CA . ARG A 1 114 ? 19.012 -12.536 -9.350 1.00 57.44 114 ARG A CA 1
ATOM 889 C C . ARG A 1 114 ? 18.728 -13.592 -10.422 1.00 57.44 114 ARG A C 1
ATOM 891 O O . ARG A 1 114 ? 17.898 -14.471 -10.209 1.00 57.44 114 ARG A O 1
ATOM 898 N N . LEU A 1 115 ? 19.452 -13.526 -11.539 1.00 51.34 115 LEU A N 1
ATOM 899 C CA . LEU A 1 115 ? 19.679 -14.646 -12.464 1.00 51.34 115 LEU A CA 1
ATOM 900 C C . LEU A 1 115 ? 20.491 -15.746 -11.742 1.00 51.34 115 LEU A C 1
ATOM 902 O O . LEU A 1 115 ? 21.602 -16.056 -12.144 1.00 51.34 115 LEU A O 1
ATOM 906 N N . GLU A 1 116 ? 20.004 -16.265 -10.615 1.00 52.41 116 GLU A N 1
ATOM 907 C CA . GLU A 1 116 ? 20.677 -17.348 -9.882 1.00 52.41 116 GLU A CA 1
ATOM 908 C C . GLU A 1 116 ? 20.490 -18.711 -10.586 1.00 52.41 116 GLU A C 1
ATOM 910 O O . GLU A 1 116 ? 21.275 -19.614 -10.336 1.00 52.41 116 GLU A O 1
ATOM 915 N N . ASP A 1 117 ? 19.571 -18.819 -11.557 1.00 52.41 117 ASP A N 1
ATOM 916 C CA . ASP A 1 117 ? 19.354 -20.036 -12.364 1.00 52.41 117 ASP A CA 1
ATOM 917 C C . ASP A 1 117 ? 19.982 -20.001 -13.765 1.00 52.41 117 ASP A C 1
ATOM 919 O O . ASP A 1 117 ? 19.785 -20.923 -14.557 1.00 52.41 117 ASP A O 1
ATOM 923 N N . ARG A 1 118 ? 20.740 -18.952 -14.111 1.00 52.25 118 ARG A N 1
ATOM 924 C CA . ARG A 1 118 ? 21.485 -18.945 -15.375 1.00 52.25 118 ARG A CA 1
ATOM 925 C C . ARG A 1 118 ? 22.937 -19.307 -15.080 1.00 52.25 118 ARG A C 1
ATOM 927 O O . ARG A 1 118 ? 23.598 -18.532 -14.384 1.00 52.25 118 ARG A O 1
ATOM 934 N N . PRO A 1 119 ? 23.444 -20.460 -15.557 1.00 55.09 119 PRO A N 1
ATOM 935 C CA . PRO A 1 119 ? 24.829 -20.825 -15.317 1.00 55.09 119 PRO A CA 1
ATOM 936 C C . PRO A 1 119 ? 25.722 -19.710 -15.870 1.00 55.09 119 PRO A C 1
ATOM 938 O O . PRO A 1 119 ? 25.520 -19.225 -16.986 1.00 55.09 119 PRO A O 1
ATOM 941 N N . SER A 1 120 ? 26.698 -19.274 -15.069 1.00 56.88 120 SER A N 1
ATOM 942 C CA . SER A 1 120 ? 27.611 -18.172 -15.411 1.00 56.88 120 SER A CA 1
ATOM 943 C C . SER A 1 120 ? 28.330 -18.381 -16.750 1.00 56.88 120 SER A C 1
ATOM 945 O O . SER A 1 120 ? 28.764 -17.412 -17.368 1.00 56.88 120 SER A O 1
ATOM 947 N N . SER A 1 121 ? 28.389 -19.626 -17.228 1.00 58.19 121 SER A N 1
ATOM 948 C CA . SER A 1 121 ? 28.934 -20.030 -18.521 1.00 58.19 121 SER A CA 1
ATOM 949 C C . SER A 1 121 ? 28.205 -19.447 -19.737 1.00 58.19 121 SER A C 1
ATOM 951 O O . SER A 1 121 ? 28.807 -19.369 -20.802 1.00 58.19 121 SER A O 1
ATOM 953 N N . GLU A 1 122 ? 26.937 -19.036 -19.622 1.00 56.50 122 GLU A N 1
ATOM 954 C CA . GLU A 1 122 ? 26.180 -18.482 -20.761 1.00 56.50 122 GLU A CA 1
ATOM 955 C C . GLU A 1 122 ? 26.362 -16.976 -20.959 1.00 56.50 122 GLU A C 1
ATOM 957 O O . GLU A 1 122 ? 26.066 -16.454 -22.032 1.00 56.50 122 GLU A O 1
ATOM 962 N N . LEU A 1 123 ? 26.816 -16.248 -19.937 1.00 58.03 123 LEU A N 1
ATOM 963 C CA . LEU A 1 123 ? 26.813 -14.786 -19.989 1.00 58.03 123 LEU A CA 1
ATOM 964 C C . LEU A 1 123 ? 28.020 -14.191 -20.724 1.00 58.03 123 LEU A C 1
ATOM 966 O O . LEU A 1 123 ? 28.076 -12.975 -20.857 1.00 58.03 123 LEU A O 1
ATOM 970 N N . GLY A 1 124 ? 28.964 -14.995 -21.227 1.00 57.66 124 GLY A N 1
ATOM 971 C CA . GLY A 1 124 ? 30.102 -14.517 -22.034 1.00 57.66 124 GLY A CA 1
ATOM 972 C C . GLY A 1 124 ? 31.021 -13.509 -21.328 1.00 57.66 124 GLY A C 1
ATOM 973 O O . GLY A 1 124 ? 31.949 -12.982 -21.935 1.00 57.66 124 GLY A O 1
ATOM 974 N N . PHE A 1 125 ? 30.774 -13.229 -20.049 1.00 59.94 125 PHE A N 1
ATOM 975 C CA . PHE A 1 125 ? 31.612 -12.396 -19.210 1.00 59.94 125 PHE A CA 1
ATOM 976 C C . PHE A 1 125 ? 32.567 -13.313 -18.458 1.00 59.94 125 PHE A C 1
ATOM 978 O O . PHE A 1 125 ? 32.134 -14.123 -17.639 1.00 59.94 125 PHE A O 1
ATOM 985 N N . GLU A 1 126 ? 33.863 -13.175 -18.726 1.00 62.06 126 GLU A N 1
ATOM 986 C CA . GLU A 1 126 ? 34.899 -13.782 -17.894 1.00 62.06 126 GLU A CA 1
ATOM 987 C C . GLU A 1 126 ? 34.690 -13.371 -16.433 1.00 62.06 126 GLU A C 1
ATOM 989 O O . GLU A 1 126 ? 34.429 -12.200 -16.124 1.00 62.06 126 GLU A O 1
ATOM 994 N N . ASP A 1 127 ? 34.792 -14.341 -15.524 1.00 61.25 127 ASP A N 1
ATOM 995 C CA . ASP A 1 127 ? 34.670 -14.092 -14.096 1.00 61.25 127 ASP A CA 1
ATOM 996 C C . ASP A 1 127 ? 35.870 -13.271 -13.600 1.00 61.25 127 ASP A C 1
ATOM 998 O O . ASP A 1 127 ? 36.901 -13.790 -13.169 1.00 61.25 127 ASP A O 1
ATOM 1002 N N . ARG A 1 128 ? 35.722 -11.943 -13.621 1.00 61.69 128 ARG A N 1
ATOM 1003 C CA . ARG A 1 128 ? 36.717 -10.992 -13.096 1.00 61.69 128 ARG A CA 1
ATOM 1004 C C . ARG A 1 128 ? 36.930 -11.119 -11.580 1.00 61.69 128 ARG A C 1
ATOM 1006 O O . ARG A 1 128 ? 37.743 -10.386 -11.021 1.00 61.69 128 ARG A O 1
ATOM 1013 N N . ARG A 1 129 ? 36.211 -12.015 -10.886 1.00 62.72 129 ARG A N 1
ATOM 1014 C CA . ARG A 1 129 ? 36.437 -12.314 -9.461 1.00 62.72 129 ARG A CA 1
ATOM 1015 C C . ARG A 1 129 ? 37.621 -13.249 -9.228 1.00 62.72 129 ARG A C 1
ATOM 1017 O O . ARG A 1 129 ? 37.964 -13.436 -8.061 1.00 62.72 129 ARG A O 1
ATOM 1024 N N . SER A 1 130 ? 38.242 -13.789 -10.277 1.00 61.41 130 SER A N 1
ATOM 1025 C CA . SER A 1 130 ? 39.449 -14.622 -10.192 1.00 61.41 130 SER A CA 1
ATOM 1026 C C . SER A 1 130 ? 40.747 -13.837 -10.434 1.00 61.41 130 SER A C 1
ATOM 1028 O O . SER A 1 130 ? 41.715 -14.380 -10.959 1.00 61.41 130 SER A O 1
ATOM 1030 N N . GLY A 1 131 ? 40.785 -12.550 -10.078 1.00 62.84 131 GLY A N 1
ATOM 1031 C CA . GLY A 1 131 ? 42.043 -11.807 -10.063 1.00 62.84 131 GLY A CA 1
ATOM 1032 C C . GLY A 1 131 ? 43.015 -12.436 -9.063 1.00 62.84 131 GLY A C 1
ATOM 1033 O O . GLY A 1 131 ? 42.697 -12.529 -7.877 1.00 62.84 131 GLY A O 1
ATOM 1034 N N . GLU A 1 132 ? 44.187 -12.839 -9.551 1.00 64.25 132 GLU A N 1
ATOM 1035 C CA . GLU A 1 132 ? 45.298 -13.437 -8.790 1.00 64.25 132 GLU A CA 1
ATOM 1036 C C . GLU A 1 132 ? 45.833 -12.515 -7.675 1.00 64.25 132 GLU A C 1
ATOM 1038 O O . GLU A 1 132 ? 46.515 -12.947 -6.755 1.00 64.25 132 GLU A O 1
ATOM 1043 N N . ASP A 1 133 ? 45.421 -11.246 -7.689 1.00 63.50 133 ASP A N 1
ATOM 1044 C CA . ASP A 1 133 ? 45.841 -10.189 -6.768 1.00 63.50 133 ASP A CA 1
ATOM 1045 C C . ASP A 1 133 ? 45.087 -10.173 -5.417 1.00 63.50 133 ASP A C 1
ATOM 1047 O O . ASP A 1 133 ? 45.063 -9.171 -4.691 1.00 63.50 133 ASP A O 1
ATOM 1051 N N . ARG A 1 134 ? 44.460 -11.293 -5.032 1.00 62.09 134 ARG A N 1
ATOM 1052 C CA . ARG A 1 134 ? 44.025 -11.498 -3.643 1.00 62.09 134 ARG A CA 1
ATOM 1053 C C . ARG A 1 134 ? 45.239 -11.908 -2.820 1.00 62.09 134 ARG A C 1
ATOM 1055 O O . ARG A 1 134 ? 45.480 -13.092 -2.625 1.00 62.09 134 ARG A O 1
ATOM 1062 N N . ARG A 1 135 ? 45.992 -10.899 -2.376 1.00 63.25 135 ARG A N 1
ATOM 1063 C CA . ARG A 1 135 ? 47.155 -11.011 -1.482 1.00 63.25 135 ARG A CA 1
ATOM 1064 C C . ARG A 1 135 ? 46.898 -12.043 -0.378 1.00 63.25 135 ARG A C 1
ATOM 1066 O O . ARG A 1 135 ? 46.093 -11.789 0.522 1.00 63.25 135 ARG A O 1
ATOM 1073 N N . GLY A 1 136 ? 47.557 -13.192 -0.508 1.00 54.38 136 GLY A N 1
ATOM 1074 C CA . GLY A 1 136 ? 47.931 -14.046 0.617 1.00 54.38 136 GLY A CA 1
ATOM 1075 C C . GLY A 1 136 ? 49.101 -13.448 1.382 1.00 54.38 136 GLY A C 1
ATOM 1076 O O . GLY A 1 136 ? 49.791 -12.567 0.814 1.00 54.38 136 GLY A O 1
#

Foldseek 3Di:
DVVVVVVVVVVVVVVVVVVVVVVVVCVVVVHDDPVRVVVVLVVQVPPDPPDDRQWQWWWAKDFDPDGFPVNVVRRVPTHHVVRDDDPPDPRGPCRPPTPIDIDTDTDNDDDDPDVPVDPPVPPPDDPPVPPPPPDD

Radius of gyration: 25.13 Å; chains: 1; bounding box: 71×59×45 Å

Sequence (136 aa):
MIAEVAVFVMLVGMALYLRMNRTLKIRALGFKSDEERAQELDEVVQWRSGSACPRHAILALMPGEQFCGAACKALTQRFEPGEEPELPLPKCTAPLDCSCEFQRVLERRRGPRRLEDRPSSELGFEDRRSGEDRRG

pLDDT: mean 71.06, std 11.99, range [43.12, 93.94]

Secondary structure (DSSP, 8-state):
-HHHHHHHHHHHHHHHHHHHHHHHHHHHTTPPPHHHHHHHHHHHHHS-TTS--SSEEEEEEE--SS--HHHHHHTT-EE-TTTSPPSSPTT-S-TTT---EEEEEEE---S-SS-TTS-GGGS----GGG-TTS--